Protein AF-A0A0B7HIM6-F1 (afdb_monomer_lite)

pLDDT: mean 74.62, std 13.66, range [46.09, 91.81]

Secondary structure (DSSP, 8-state):
-HHHHHHHHHHHGGG------GGG-B-SSEETTEETT-BGGGHHHH-TTSEEEEE----S-TTT---EEEEE-TTS-EEEEEEEEE-TTS-EEEEEEEE-

Sequence (100 aa):
MNKILFGLLTGLCLTACKKTDTKFEITNDKVGLLHKNTKIEQLDSIFV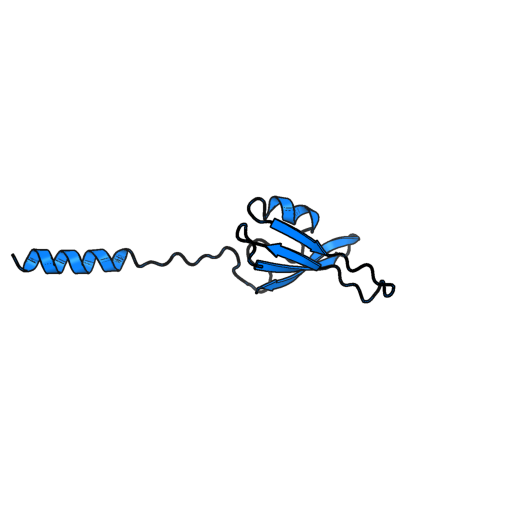KDSIASSAFEGELRYASNERIILFEKGGKQLLEITPGINSENTKVVESVFST

Organism: NCBI:txid28188

Foldseek 3Di:
DVVVVVVVVVVVVVVPPPDDPCCQPDDPADGRPAGQAAAPVCCCVSPVQWDKDKDQPPDPPPPPRQTWIWIGHPVRHTAKIFGWDADPVRTTGTHDIDGD

Radius of gyration: 21.19 Å; chains: 1; bounding box: 36×22×78 Å

Structure (mmCIF, N/CA/C/O backbone):
data_AF-A0A0B7HIM6-F1
#
_entry.id   AF-A0A0B7HIM6-F1
#
loop_
_atom_site.group_PDB
_atom_site.id
_atom_site.type_symbol
_atom_site.label_atom_id
_atom_site.label_alt_id
_atom_site.label_comp_id
_atom_site.label_asym_id
_atom_site.label_entity_id
_atom_site.label_seq_id
_atom_site.pdbx_PDB_ins_code
_atom_site.Cartn_x
_atom_site.Cartn_y
_atom_site.Cartn_z
_atom_site.occupancy
_atom_site.B_iso_or_equiv
_atom_site.auth_seq_id
_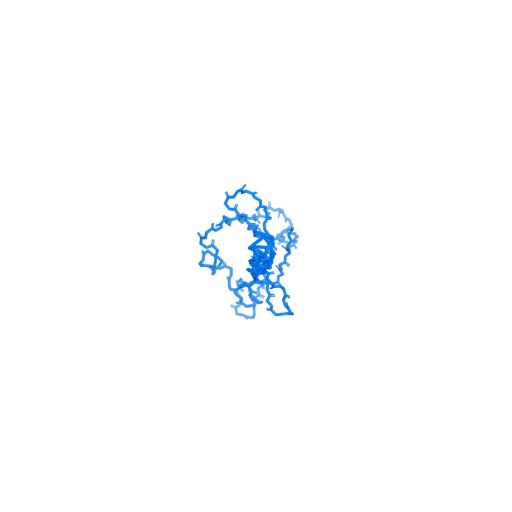atom_site.auth_comp_id
_atom_site.auth_asym_id
_atom_site.auth_atom_id
_atom_site.pdbx_PDB_model_num
ATOM 1 N N . MET A 1 1 ? -18.617 2.625 54.273 1.00 53.47 1 MET A N 1
ATOM 2 C CA . MET A 1 1 ? -18.917 2.332 52.853 1.00 53.47 1 MET A CA 1
ATOM 3 C C . MET A 1 1 ? -18.177 3.230 51.851 1.00 53.47 1 MET A C 1
ATOM 5 O O . MET A 1 1 ? -17.948 2.781 50.741 1.00 53.47 1 MET A O 1
ATOM 9 N N . ASN A 1 2 ? -17.708 4.431 52.221 1.00 51.94 2 ASN A N 1
ATOM 10 C CA . ASN A 1 2 ? -17.127 5.407 51.271 1.00 51.94 2 ASN A CA 1
ATOM 11 C C . ASN A 1 2 ? -15.714 5.081 50.743 1.00 51.94 2 ASN A C 1
ATOM 13 O O . ASN A 1 2 ? -15.290 5.627 49.734 1.00 51.94 2 ASN A O 1
ATOM 17 N N . LYS A 1 3 ? -14.985 4.175 51.403 1.00 55.91 3 LYS A N 1
ATOM 18 C CA . LYS A 1 3 ? -13.617 3.768 51.026 1.00 55.91 3 LYS A CA 1
ATOM 19 C C . LYS A 1 3 ? -13.560 2.747 49.883 1.00 55.91 3 LYS A C 1
ATOM 21 O O . LYS A 1 3 ? -12.546 2.653 49.205 1.00 55.91 3 LYS A O 1
ATOM 26 N N . ILE A 1 4 ? -14.667 2.046 49.625 1.00 61.34 4 ILE A N 1
ATOM 27 C CA . ILE A 1 4 ? -14.799 1.122 48.485 1.00 61.34 4 ILE A CA 1
ATOM 28 C C . ILE A 1 4 ? -15.035 1.917 47.191 1.00 61.34 4 ILE A C 1
ATOM 30 O O . ILE A 1 4 ? -14.500 1.570 46.143 1.00 61.34 4 ILE A O 1
ATOM 34 N N . LEU A 1 5 ? -15.756 3.041 47.282 1.00 57.75 5 LEU A N 1
ATOM 35 C CA . LEU A 1 5 ? -16.041 3.911 46.139 1.00 57.75 5 LEU A CA 1
ATOM 36 C C . LEU A 1 5 ? -14.770 4.580 45.583 1.00 57.75 5 LEU A C 1
ATOM 38 O O . LEU A 1 5 ? -14.638 4.740 44.375 1.00 57.75 5 LEU A O 1
ATOM 42 N N . PHE A 1 6 ? -13.809 4.913 46.452 1.00 58.59 6 PHE A N 1
ATOM 43 C CA . PHE A 1 6 ? -12.548 5.540 46.041 1.00 58.59 6 PHE A CA 1
ATOM 44 C C . PHE A 1 6 ? -11.592 4.558 45.341 1.00 58.59 6 PHE A C 1
ATOM 46 O O . PHE A 1 6 ? -10.883 4.944 44.418 1.00 58.59 6 PHE A O 1
ATOM 53 N N . GLY A 1 7 ? -11.610 3.277 45.732 1.00 60.22 7 GLY A N 1
ATOM 54 C CA . GLY A 1 7 ? -10.803 2.230 45.091 1.00 60.22 7 GLY A CA 1
ATOM 55 C C . GLY A 1 7 ? -11.311 1.817 43.705 1.00 60.22 7 GLY A C 1
ATOM 56 O O . GLY A 1 7 ? -10.523 1.414 42.855 1.00 60.22 7 GLY A O 1
ATOM 57 N N . LEU A 1 8 ? -12.616 1.953 43.445 1.00 59.94 8 LEU A N 1
ATOM 58 C CA . LEU A 1 8 ? -13.199 1.635 42.138 1.00 59.94 8 LEU A CA 1
ATOM 59 C C . LEU A 1 8 ? -12.840 2.688 41.073 1.00 59.94 8 LEU A C 1
ATOM 61 O O . LEU A 1 8 ? -12.639 2.349 39.909 1.00 59.94 8 LEU A O 1
ATOM 65 N N . LEU A 1 9 ? -12.709 3.958 41.475 1.00 60.62 9 LEU A N 1
ATOM 66 C CA . LEU A 1 9 ? -12.406 5.067 40.566 1.00 60.62 9 LEU A CA 1
ATOM 67 C C . LEU A 1 9 ? -10.945 5.055 40.079 1.00 60.62 9 LEU A C 1
ATOM 69 O O . LEU A 1 9 ? -10.670 5.443 38.946 1.00 60.62 9 LEU A O 1
ATOM 73 N N . THR A 1 10 ? -10.007 4.566 40.897 1.00 60.56 10 THR A N 1
ATOM 74 C CA . THR A 1 10 ? -8.585 4.465 40.526 1.00 60.56 10 THR A CA 1
ATOM 75 C C . THR A 1 10 ? -8.278 3.268 39.622 1.00 60.56 10 THR A C 1
ATOM 77 O O . THR A 1 10 ? -7.359 3.349 38.809 1.00 60.56 10 THR A O 1
ATOM 80 N N . GLY A 1 11 ? -9.069 2.188 39.688 1.00 61.69 11 GLY A N 1
ATOM 81 C CA . GLY A 1 11 ? -8.921 1.021 38.807 1.00 61.69 11 GLY A CA 1
ATOM 82 C C . GLY A 1 11 ? -9.291 1.291 37.341 1.00 61.69 11 GLY A C 1
ATOM 83 O O . GLY A 1 11 ? -8.681 0.720 36.439 1.00 61.69 11 GLY A O 1
ATOM 84 N N . LEU A 1 12 ? -10.237 2.202 37.088 1.00 60.06 12 LEU A N 1
ATOM 85 C CA . LEU A 1 12 ? -10.729 2.500 35.736 1.00 60.06 12 LEU A CA 1
ATOM 86 C C . LEU A 1 12 ? -9.755 3.365 34.908 1.00 60.06 12 LEU A C 1
ATOM 88 O O . LEU A 1 12 ? -9.766 3.311 33.681 1.00 60.06 12 LEU A O 1
ATOM 92 N N . CYS A 1 13 ? -8.864 4.123 35.558 1.00 61.09 13 CYS A N 1
ATOM 93 C CA . CYS A 1 13 ? -7.846 4.921 34.861 1.00 61.09 13 CYS A CA 1
ATOM 94 C C . CYS A 1 13 ? -6.752 4.068 34.196 1.00 61.09 13 CYS A C 1
ATOM 96 O O . CYS A 1 13 ? -6.131 4.519 33.236 1.00 61.09 13 CYS A O 1
ATOM 98 N N . LEU A 1 14 ? -6.519 2.835 34.661 1.00 60.28 14 LEU A N 1
ATOM 99 C CA . LEU A 1 14 ? -5.448 1.979 34.132 1.00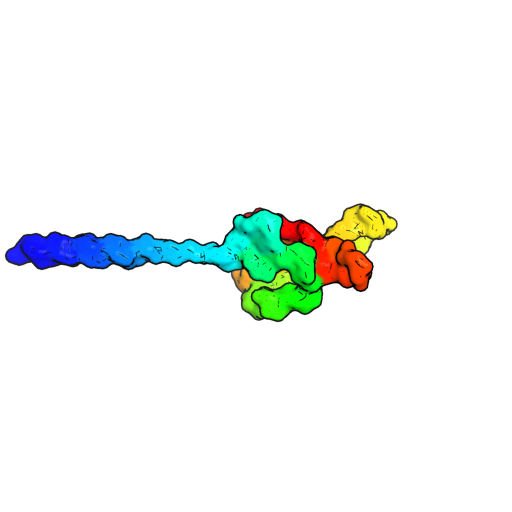 60.28 14 LEU A CA 1
ATOM 100 C C . LEU A 1 14 ? -5.809 1.317 32.791 1.00 60.28 14 LEU A C 1
ATOM 102 O O . LEU A 1 14 ? -4.917 0.889 32.061 1.00 60.28 14 LEU A O 1
ATOM 106 N N . THR A 1 15 ? -7.094 1.266 32.421 1.00 61.94 15 THR A N 1
ATOM 107 C CA . THR A 1 15 ? -7.541 0.692 31.138 1.00 61.94 15 THR A CA 1
ATOM 108 C C . THR A 1 15 ? -7.572 1.705 29.993 1.00 61.94 15 THR A C 1
ATOM 110 O O . THR A 1 15 ? -7.809 1.322 28.852 1.00 61.94 15 THR A O 1
ATOM 113 N N . ALA A 1 16 ? -7.306 2.991 30.254 1.00 60.38 16 ALA A N 1
ATOM 114 C CA . ALA A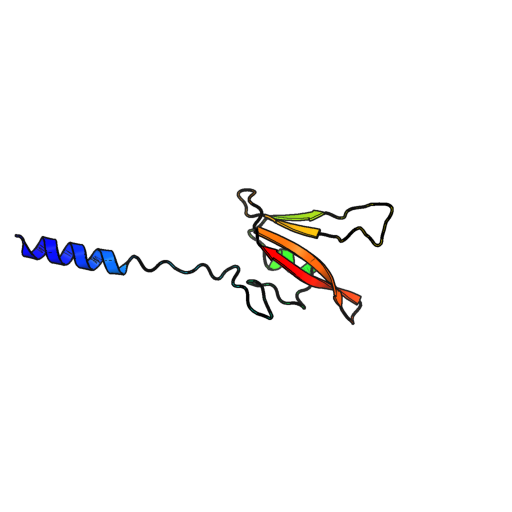 1 16 ? -7.294 4.047 29.235 1.00 60.38 16 ALA A CA 1
ATOM 115 C C . ALA A 1 16 ? -5.998 4.089 28.397 1.00 60.38 16 ALA A C 1
ATOM 117 O O . ALA A 1 16 ? -5.725 5.072 27.707 1.00 60.38 16 ALA A O 1
ATOM 118 N N . CYS A 1 17 ? -5.192 3.025 28.435 1.00 62.22 17 CYS A N 1
ATOM 119 C CA . CYS A 1 17 ? -4.038 2.875 27.563 1.00 62.22 17 CYS A CA 1
ATOM 120 C C . CYS A 1 17 ? -4.538 2.615 26.131 1.00 62.22 17 CYS A C 1
ATOM 122 O O . CYS A 1 17 ? -4.824 1.480 25.745 1.00 62.22 17 CYS A O 1
ATOM 124 N N . LYS A 1 18 ? -4.708 3.686 25.346 1.00 63.31 18 LYS A N 1
ATOM 125 C CA . LYS A 1 18 ? -4.966 3.571 23.909 1.00 63.31 18 LYS A CA 1
ATOM 126 C C . LYS A 1 18 ? -3.763 2.874 23.281 1.00 63.31 18 LYS A C 1
ATOM 128 O O . LYS A 1 18 ? -2.665 3.422 23.291 1.00 63.31 18 LYS A O 1
ATOM 133 N N . LYS A 1 19 ? -3.970 1.677 22.729 1.00 62.06 19 LYS A N 1
ATOM 134 C CA . LYS A 1 19 ? -2.985 1.071 21.832 1.00 62.06 19 LYS A CA 1
ATOM 135 C C . LYS A 1 19 ? -2.860 1.995 20.626 1.00 62.06 19 LYS A C 1
ATOM 137 O O . LYS A 1 19 ? -3.834 2.196 19.907 1.00 62.06 19 LYS A O 1
ATOM 142 N N . THR A 1 20 ? -1.700 2.613 20.457 1.00 63.50 20 THR A N 1
ATOM 143 C CA . THR A 1 20 ? -1.363 3.332 19.234 1.00 63.50 20 THR A CA 1
ATOM 144 C C . THR A 1 20 ? -1.312 2.313 18.104 1.00 63.50 20 THR A C 1
ATOM 146 O O . THR A 1 20 ? -0.498 1.393 18.126 1.00 63.50 20 THR A O 1
ATOM 149 N N . ASP A 1 21 ? -2.233 2.436 17.151 1.00 63.38 21 ASP A N 1
ATOM 150 C CA . ASP A 1 21 ? -2.255 1.605 15.953 1.00 63.38 21 ASP A CA 1
ATOM 151 C C . ASP A 1 21 ? -1.076 2.020 15.062 1.00 63.38 21 ASP A C 1
ATOM 153 O O . ASP A 1 21 ? -1.132 3.008 14.335 1.00 63.38 21 ASP A O 1
ATOM 157 N N . THR A 1 22 ? 0.036 1.291 15.154 1.00 66.81 22 THR A N 1
ATOM 158 C CA . THR A 1 22 ? 1.261 1.554 14.375 1.00 66.81 22 THR A CA 1
ATOM 159 C C . THR A 1 22 ? 1.203 0.968 12.962 1.00 66.81 22 THR A C 1
ATOM 161 O O . THR A 1 22 ? 2.196 1.002 12.236 1.00 66.81 22 THR A O 1
ATOM 164 N N . LYS A 1 23 ? 0.036 0.452 12.534 1.00 68.81 23 LYS A N 1
ATOM 165 C CA . LYS A 1 23 ? -0.170 -0.213 11.232 1.00 68.81 23 LYS A CA 1
ATOM 166 C C . LYS A 1 23 ? 0.291 0.644 10.042 1.00 68.81 23 LYS A C 1
ATOM 168 O O . LYS A 1 23 ? 0.733 0.088 9.041 1.00 68.81 23 LYS A O 1
ATOM 173 N N . PHE A 1 24 ? 0.242 1.971 10.173 1.00 71.69 24 PHE A N 1
ATOM 174 C CA . PHE A 1 24 ? 0.658 2.939 9.150 1.00 71.69 24 PHE A CA 1
ATOM 175 C C . PHE A 1 24 ? 1.668 3.967 9.674 1.00 71.69 24 PHE A C 1
ATOM 177 O O . PHE A 1 24 ? 1.692 5.107 9.221 1.00 71.69 24 PHE A O 1
ATOM 184 N N . GLU A 1 25 ? 2.496 3.587 10.648 1.00 79.50 25 GLU A N 1
ATOM 185 C CA . GLU A 1 25 ? 3.545 4.469 11.165 1.00 79.50 25 GLU A CA 1
ATOM 186 C C . GLU A 1 25 ? 4.500 4.914 10.041 1.00 79.50 25 GLU A C 1
ATOM 188 O O . GLU A 1 25 ? 5.070 4.079 9.334 1.00 79.50 25 GLU A O 1
ATOM 193 N N . ILE A 1 26 ? 4.669 6.229 9.879 1.00 77.44 26 ILE A N 1
ATOM 194 C CA . ILE A 1 26 ? 5.535 6.833 8.861 1.00 77.44 26 ILE A CA 1
ATOM 195 C C . ILE A 1 26 ? 6.909 7.099 9.478 1.00 77.44 26 ILE A C 1
ATOM 197 O O . ILE A 1 26 ? 7.032 7.847 10.449 1.00 77.44 26 ILE A O 1
ATOM 201 N N . TH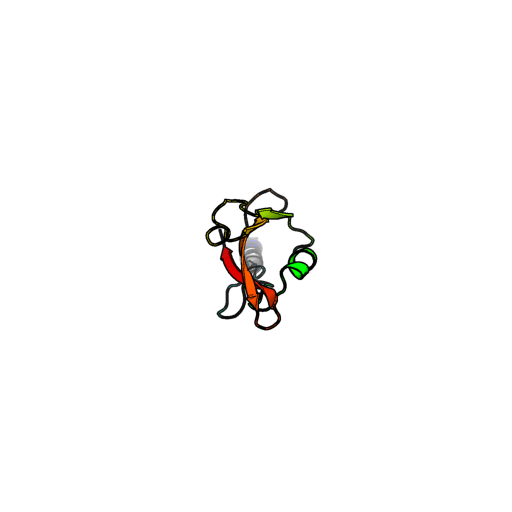R A 1 27 ? 7.950 6.524 8.887 1.00 80.25 27 THR A N 1
ATOM 202 C CA . THR A 1 27 ? 9.351 6.864 9.158 1.00 80.25 27 THR A CA 1
ATOM 203 C C . THR A 1 27 ? 10.029 7.298 7.855 1.00 80.25 27 THR A C 1
ATOM 205 O O . THR A 1 27 ? 9.433 7.223 6.784 1.00 80.25 27 THR A O 1
ATOM 208 N N . ASN A 1 28 ? 11.289 7.744 7.914 1.00 75.50 28 ASN A N 1
ATOM 209 C CA . ASN A 1 28 ? 12.028 8.176 6.716 1.00 75.50 28 ASN A CA 1
ATOM 210 C C . ASN A 1 28 ? 12.133 7.093 5.620 1.00 75.50 28 ASN A C 1
ATOM 212 O O . ASN A 1 28 ? 12.281 7.420 4.440 1.00 75.50 28 ASN A O 1
ATOM 216 N N . ASP A 1 29 ? 12.030 5.817 6.005 1.00 77.69 29 ASP A N 1
ATOM 217 C CA . ASP A 1 29 ? 12.307 4.677 5.126 1.00 77.69 29 ASP A CA 1
ATOM 218 C C . ASP A 1 29 ? 11.118 3.722 4.948 1.00 77.69 29 ASP A C 1
ATOM 220 O O . ASP A 1 29 ? 11.205 2.781 4.151 1.00 77.69 29 ASP A O 1
ATOM 224 N N . LYS A 1 30 ? 10.016 3.932 5.683 1.00 83.81 30 LYS A N 1
ATOM 225 C CA . LYS A 1 30 ? 8.822 3.084 5.594 1.00 83.81 30 LYS A CA 1
ATOM 226 C C . LYS A 1 30 ? 7.523 3.813 5.926 1.00 83.81 30 LYS A C 1
ATOM 228 O O . LYS A 1 30 ? 7.498 4.738 6.732 1.00 83.81 30 LYS A O 1
ATOM 233 N N . VAL A 1 31 ? 6.431 3.310 5.362 1.00 84.00 31 VAL A N 1
ATOM 234 C CA . VAL A 1 31 ? 5.056 3.652 5.742 1.00 84.00 31 VAL A CA 1
ATOM 235 C C . VAL A 1 31 ? 4.357 2.361 6.156 1.00 84.00 31 VAL A C 1
ATOM 237 O O . VAL A 1 31 ? 4.017 1.526 5.317 1.00 84.00 31 VAL A O 1
ATOM 240 N N . GLY A 1 32 ? 4.188 2.155 7.462 1.00 83.44 32 GLY A N 1
ATOM 241 C CA . GLY A 1 32 ? 3.654 0.910 8.009 1.00 83.44 32 GLY A CA 1
ATOM 242 C C . GLY A 1 32 ? 4.523 -0.298 7.650 1.00 83.44 32 GLY A C 1
ATOM 243 O O . GLY A 1 32 ? 5.647 -0.432 8.136 1.00 83.44 32 GLY A O 1
ATOM 244 N N . LEU A 1 33 ? 3.986 -1.178 6.799 1.00 83.88 33 LEU A N 1
ATOM 245 C CA . LEU A 1 33 ? 4.656 -2.379 6.278 1.00 83.88 33 LEU A CA 1
ATOM 246 C C . LEU A 1 33 ? 5.345 -2.161 4.917 1.00 83.88 33 LEU A C 1
ATOM 248 O O . LEU A 1 33 ? 5.962 -3.085 4.387 1.00 83.88 33 LEU A O 1
ATOM 252 N N . LEU A 1 34 ? 5.222 -0.967 4.333 1.00 87.69 34 LEU A N 1
ATOM 253 C CA . LEU A 1 34 ? 5.778 -0.635 3.022 1.00 87.69 34 LEU A CA 1
ATOM 254 C C . LEU A 1 34 ? 7.153 0.003 3.159 1.00 87.69 34 LEU A C 1
ATOM 256 O O . LEU A 1 34 ? 7.316 0.983 3.881 1.00 87.69 34 LEU A O 1
ATOM 260 N N . HIS A 1 35 ? 8.116 -0.519 2.409 1.00 87.19 35 HIS A N 1
ATOM 261 C CA . HIS A 1 35 ? 9.460 0.026 2.250 1.00 87.19 35 HIS A CA 1
ATOM 262 C C . HIS A 1 35 ? 9.655 0.505 0.805 1.00 87.19 35 HIS A C 1
ATOM 264 O O . HIS A 1 35 ? 8.973 0.031 -0.101 1.00 87.19 35 HIS A O 1
ATOM 270 N N . LYS A 1 36 ? 10.647 1.371 0.559 1.00 80.25 36 LYS A N 1
ATOM 271 C CA . LYS A 1 36 ? 10.982 1.866 -0.798 1.00 80.25 36 LYS A CA 1
ATOM 272 C C . LYS A 1 36 ? 11.312 0.764 -1.820 1.00 80.25 36 LYS A C 1
ATOM 274 O O . LYS A 1 36 ? 11.215 0.967 -3.021 1.00 80.25 36 LYS A O 1
ATOM 279 N N . ASN A 1 37 ? 11.701 -0.419 -1.347 1.00 84.62 37 ASN A N 1
ATOM 280 C CA . ASN A 1 37 ? 12.035 -1.563 -2.199 1.00 84.62 37 ASN A CA 1
ATOM 281 C C . ASN A 1 37 ? 10.956 -2.654 -2.166 1.00 84.62 37 ASN A C 1
ATOM 283 O O . ASN A 1 37 ? 11.159 -3.728 -2.732 1.00 84.62 37 ASN A O 1
ATOM 287 N N . THR A 1 38 ? 9.825 -2.413 -1.495 1.00 90.19 38 THR A N 1
ATOM 288 C CA . THR A 1 38 ? 8.691 -3.337 -1.525 1.00 90.19 38 THR A CA 1
ATOM 289 C C . THR A 1 38 ? 8.201 -3.444 -2.957 1.00 90.19 38 THR A C 1
ATOM 291 O O . THR A 1 38 ? 7.876 -2.435 -3.586 1.00 90.19 38 THR A O 1
ATOM 294 N N . LYS A 1 39 ? 8.152 -4.665 -3.483 1.00 90.56 39 LYS A N 1
ATOM 295 C CA . LYS A 1 39 ? 7.656 -4.895 -4.834 1.00 90.56 39 LYS A CA 1
ATOM 296 C C . LYS A 1 39 ? 6.144 -4.748 -4.859 1.00 90.56 39 LYS A C 1
ATOM 298 O O . LYS A 1 39 ? 5.459 -5.158 -3.922 1.00 90.56 39 LYS A O 1
ATOM 303 N N . ILE A 1 40 ? 5.620 -4.234 -5.963 1.00 88.81 40 ILE A N 1
ATOM 304 C CA . ILE A 1 40 ? 4.173 -4.059 -6.129 1.00 88.81 40 ILE A CA 1
ATOM 305 C C . ILE A 1 40 ? 3.418 -5.397 -6.031 1.00 88.81 40 ILE A C 1
ATOM 307 O O . ILE A 1 40 ? 2.363 -5.458 -5.413 1.00 88.81 40 ILE A O 1
ATOM 311 N N . GLU A 1 41 ? 4.006 -6.491 -6.522 1.00 87.75 41 GLU A N 1
ATOM 312 C CA . GLU A 1 41 ? 3.454 -7.854 -6.406 1.00 87.75 41 GLU A CA 1
ATOM 313 C C . GLU A 1 41 ? 3.308 -8.354 -4.955 1.00 87.75 41 GLU A C 1
ATOM 315 O O . GLU A 1 41 ? 2.544 -9.274 -4.684 1.00 87.75 41 GLU A O 1
ATOM 320 N N . GLN A 1 42 ? 4.031 -7.760 -3.998 1.00 88.75 42 GLN A N 1
ATOM 321 C CA . GLN A 1 42 ? 3.954 -8.152 -2.588 1.00 88.75 42 GLN A CA 1
ATOM 322 C C . GLN A 1 42 ? 2.786 -7.484 -1.857 1.00 88.75 42 GLN A C 1
ATOM 324 O O . GLN A 1 42 ? 2.455 -7.910 -0.748 1.00 88.75 42 GLN A O 1
ATOM 329 N N . LEU A 1 43 ? 2.157 -6.460 -2.446 1.00 87.56 43 LEU A N 1
ATOM 330 C CA . LEU A 1 43 ? 1.071 -5.719 -1.803 1.00 87.56 43 LEU A CA 1
ATOM 331 C C . LEU A 1 43 ? -0.104 -6.632 -1.440 1.00 87.56 43 LEU A C 1
ATOM 333 O O . LEU A 1 43 ? -0.615 -6.524 -0.327 1.00 87.56 43 LEU A O 1
ATOM 337 N N . ASP A 1 44 ? -0.446 -7.595 -2.298 1.00 84.38 44 ASP A N 1
ATOM 338 C CA . ASP A 1 44 ? -1.513 -8.573 -2.044 1.00 84.38 44 ASP A CA 1
ATOM 339 C C . ASP A 1 44 ? -1.242 -9.418 -0.789 1.00 84.38 44 ASP A C 1
ATOM 341 O O . ASP A 1 44 ? -2.148 -9.713 -0.008 1.00 84.38 44 ASP A O 1
ATOM 345 N N . SER A 1 45 ? 0.026 -9.767 -0.548 1.00 86.62 45 SER A N 1
ATOM 346 C CA . SER A 1 45 ? 0.433 -10.522 0.642 1.00 86.62 45 SER A CA 1
ATOM 347 C C . SER A 1 45 ? 0.557 -9.651 1.892 1.00 86.62 45 SER A C 1
ATOM 349 O O . SER A 1 45 ? 0.446 -10.171 3.003 1.00 86.62 45 SER A O 1
ATOM 351 N N . ILE A 1 46 ? 0.832 -8.355 1.749 1.00 85.88 46 ILE A N 1
ATOM 352 C CA . ILE A 1 46 ? 0.949 -7.421 2.879 1.00 85.88 46 ILE A CA 1
ATOM 353 C C . ILE A 1 46 ? -0.445 -7.003 3.360 1.00 85.88 46 ILE A C 1
ATOM 355 O O . ILE A 1 46 ? -0.700 -6.908 4.563 1.00 85.88 46 ILE A O 1
ATOM 359 N N . PHE A 1 47 ? -1.368 -6.811 2.420 1.00 84.81 47 PHE A N 1
ATOM 360 C CA . PHE A 1 47 ? -2.701 -6.269 2.648 1.00 84.81 47 PHE A CA 1
ATOM 361 C C . PHE A 1 47 ? -3.810 -7.297 2.402 1.00 84.81 47 PHE A C 1
ATOM 363 O O . PHE A 1 47 ? -4.889 -6.956 1.940 1.00 84.81 47 PHE A O 1
ATOM 370 N N . VAL A 1 48 ? -3.597 -8.553 2.812 1.00 82.38 48 VAL A N 1
ATOM 371 C CA . VAL A 1 48 ? -4.553 -9.679 2.657 1.00 82.38 48 VAL A CA 1
ATOM 372 C C . VAL A 1 48 ? -5.966 -9.367 3.175 1.00 82.38 48 VAL A C 1
ATOM 374 O O . VAL A 1 48 ? -6.956 -9.964 2.757 1.00 82.38 48 VAL A O 1
ATOM 377 N N . LYS A 1 49 ? -6.070 -8.470 4.160 1.00 80.50 49 LYS A N 1
ATOM 378 C CA . LYS A 1 49 ? -7.342 -8.094 4.788 1.00 80.50 49 LYS A CA 1
ATOM 379 C C . LYS A 1 49 ? -7.974 -6.848 4.177 1.00 80.50 49 LYS A C 1
ATOM 381 O O . LYS A 1 49 ? -9.109 -6.556 4.535 1.00 80.50 49 LYS A O 1
ATOM 386 N N . ASP A 1 50 ? -7.272 -6.136 3.317 1.00 79.50 50 ASP A N 1
ATOM 387 C CA . ASP A 1 50 ? -7.694 -4.859 2.759 1.00 79.50 50 ASP A CA 1
ATOM 388 C C . ASP A 1 50 ? -7.973 -5.044 1.253 1.00 79.50 50 ASP A C 1
ATOM 390 O O . ASP A 1 50 ? -7.601 -6.055 0.657 1.00 79.50 50 ASP A O 1
ATOM 394 N N . SER A 1 51 ? -8.725 -4.130 0.643 1.00 80.31 51 SER A N 1
ATOM 395 C CA . SER A 1 51 ? -9.061 -4.207 -0.784 1.00 80.31 51 SER A CA 1
ATOM 396 C C . SER A 1 51 ? -8.095 -3.343 -1.582 1.00 80.31 51 SER A C 1
ATOM 398 O O . SER A 1 51 ? -7.994 -2.142 -1.339 1.00 80.31 51 SER A O 1
ATOM 400 N N . ILE A 1 52 ? -7.392 -3.946 -2.537 1.00 78.25 52 ILE A N 1
ATOM 401 C CA . ILE A 1 52 ? -6.480 -3.237 -3.435 1.00 78.25 52 ILE A CA 1
ATOM 402 C C . ILE A 1 52 ? -7.215 -2.957 -4.744 1.00 78.25 52 ILE A C 1
ATOM 404 O O . ILE A 1 52 ? -7.683 -3.881 -5.408 1.00 78.25 52 ILE A O 1
ATOM 408 N N . ALA A 1 53 ? -7.301 -1.685 -5.124 1.00 75.94 53 ALA A N 1
ATOM 409 C CA . ALA A 1 53 ? -7.752 -1.273 -6.444 1.00 75.94 53 ALA A CA 1
ATOM 410 C C . ALA A 1 53 ? -6.583 -0.612 -7.177 1.00 75.94 53 ALA A C 1
ATOM 412 O O . ALA A 1 53 ? -6.066 0.417 -6.745 1.00 75.94 53 ALA A O 1
ATOM 413 N N . SER A 1 54 ? -6.160 -1.196 -8.295 1.00 67.94 54 SER A N 1
ATOM 414 C CA . SER A 1 54 ? -5.198 -0.543 -9.181 1.00 67.94 54 SER A CA 1
ATOM 415 C C . SER A 1 54 ? -5.945 0.259 -10.238 1.00 67.94 54 SER A C 1
ATOM 417 O O . SER A 1 54 ? -6.866 -0.253 -10.878 1.00 67.94 54 SER A O 1
ATOM 419 N N . SER A 1 55 ? -5.552 1.516 -10.420 1.00 62.12 55 SER A N 1
ATOM 420 C CA . SER A 1 55 ? -6.000 2.348 -11.530 1.00 62.12 55 SER A CA 1
ATOM 421 C C . SER A 1 55 ? -4.820 2.588 -12.469 1.00 62.12 55 SER A C 1
ATOM 423 O O . SER A 1 55 ? -3.871 3.311 -12.157 1.00 62.12 55 SER A O 1
ATOM 425 N N . ALA A 1 56 ? -4.869 1.951 -13.637 1.00 57.09 56 ALA A N 1
ATOM 426 C CA . ALA A 1 56 ? -4.023 2.313 -14.761 1.00 57.09 56 ALA A CA 1
ATOM 427 C C . ALA A 1 56 ? -4.772 3.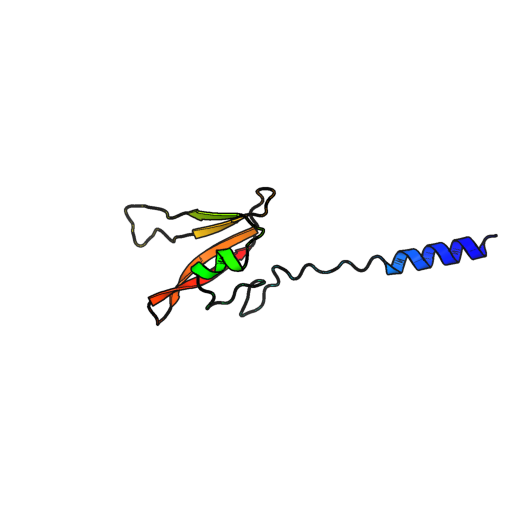384 -15.558 1.00 57.09 56 ALA A C 1
ATOM 429 O O . ALA A 1 56 ? -5.831 3.118 -16.124 1.00 57.09 56 ALA A O 1
ATOM 430 N N . PHE A 1 57 ? -4.264 4.615 -15.567 1.00 52.31 57 PHE A N 1
ATOM 431 C CA . PHE A 1 57 ? -4.820 5.646 -16.436 1.00 52.31 57 PHE A CA 1
ATOM 432 C C . PHE A 1 57 ? -4.318 5.384 -17.862 1.00 52.31 57 PHE A C 1
ATOM 434 O O . PHE A 1 57 ? -3.211 5.776 -18.207 1.00 52.31 57 PHE A O 1
ATOM 441 N N . GLU A 1 58 ? -5.089 4.692 -18.700 1.00 46.09 58 GLU A N 1
ATOM 442 C CA . GLU A 1 58 ? -4.769 4.566 -20.129 1.00 46.09 58 GLU A CA 1
ATOM 443 C C . GLU A 1 58 ? -5.134 5.870 -20.856 1.00 46.09 58 GLU A C 1
ATOM 445 O O . GLU A 1 58 ? -6.182 5.998 -21.480 1.00 46.09 58 GLU A O 1
ATOM 450 N N . GLY A 1 59 ? -4.283 6.887 -20.715 1.00 46.47 59 GLY A N 1
ATOM 451 C CA . GLY A 1 59 ? -4.337 8.108 -21.517 1.00 46.47 59 GLY A CA 1
ATOM 452 C C . GLY A 1 59 ? -3.241 8.099 -22.581 1.00 46.47 59 GLY A C 1
ATOM 453 O O . GLY A 1 59 ? -2.142 7.609 -22.331 1.00 46.47 59 GLY A O 1
ATOM 454 N N . GLU A 1 60 ? -3.504 8.693 -23.750 1.00 46.91 60 GLU A N 1
ATOM 455 C CA . GLU A 1 60 ? -2.564 8.793 -24.891 1.00 46.91 60 GLU A CA 1
ATOM 456 C C . GLU A 1 60 ? -1.197 9.409 -24.525 1.00 46.91 60 GLU A C 1
ATOM 458 O O . GLU A 1 60 ? -0.201 9.231 -25.227 1.00 46.91 60 GLU A O 1
ATOM 463 N N . LEU A 1 61 ? -1.113 10.077 -23.375 1.00 48.97 61 LEU A N 1
ATOM 464 C CA . LEU A 1 61 ? 0.124 10.530 -22.759 1.00 48.97 61 LEU A CA 1
ATOM 465 C C . LEU A 1 61 ? 0.697 9.423 -21.861 1.00 48.97 61 LEU A C 1
ATOM 467 O O . LEU A 1 61 ? 0.636 9.516 -20.636 1.00 48.97 61 LEU A O 1
ATOM 471 N N . ARG A 1 62 ? 1.323 8.408 -22.470 1.00 46.16 62 ARG A N 1
ATOM 472 C CA . ARG A 1 62 ? 2.007 7.284 -21.780 1.00 46.16 62 ARG A CA 1
ATOM 473 C C . ARG A 1 62 ? 3.060 7.724 -20.741 1.00 46.16 62 ARG A C 1
ATOM 475 O O . ARG A 1 62 ? 3.517 6.909 -19.952 1.00 46.16 62 ARG A O 1
ATOM 482 N N . TYR A 1 63 ? 3.441 9.005 -20.752 1.00 46.31 63 TYR A N 1
ATOM 483 C CA . TYR A 1 63 ? 4.384 9.647 -19.829 1.00 46.31 63 TYR A CA 1
ATOM 484 C C . TYR A 1 63 ? 3.719 10.491 -18.724 1.00 46.31 63 TYR A C 1
ATOM 486 O O . TYR A 1 63 ? 4.401 10.915 -17.798 1.00 46.31 63 TYR A O 1
ATOM 494 N N . ALA A 1 64 ? 2.411 10.760 -18.814 1.00 49.81 64 ALA A N 1
ATOM 495 C CA . ALA A 1 64 ? 1.644 11.514 -17.813 1.00 49.81 64 ALA A CA 1
ATOM 496 C C . ALA A 1 64 ? 0.686 10.622 -17.001 1.00 49.81 64 ALA A C 1
ATOM 498 O O . ALA A 1 64 ? 0.203 11.028 -15.941 1.00 49.81 64 ALA A O 1
ATOM 499 N N . SER A 1 65 ? 0.428 9.399 -17.471 1.00 53.69 65 SER A N 1
ATOM 500 C CA . SER A 1 65 ? -0.295 8.372 -16.729 1.00 53.69 65 SER A CA 1
ATOM 501 C C . SER A 1 65 ? 0.599 7.756 -15.652 1.00 53.69 65 SER A C 1
ATOM 503 O O . SER A 1 65 ? 1.212 6.708 -15.852 1.00 53.69 65 SER A O 1
ATOM 505 N N . ASN A 1 66 ? 0.691 8.411 -14.500 1.00 66.88 66 ASN A N 1
ATOM 506 C CA . ASN A 1 66 ? 1.241 7.757 -13.319 1.00 66.88 66 ASN A CA 1
ATOM 507 C C . ASN A 1 66 ? 0.204 6.729 -12.856 1.00 66.88 66 ASN A C 1
ATOM 509 O O . ASN A 1 66 ? -0.862 7.113 -12.375 1.00 66.88 66 ASN A O 1
ATOM 513 N N . GLU A 1 67 ? 0.483 5.444 -13.082 1.00 77.12 67 GLU A N 1
ATOM 514 C CA . GLU A 1 67 ? -0.258 4.334 -12.477 1.00 77.12 67 GLU A CA 1
ATOM 515 C C . GLU A 1 67 ? -0.394 4.595 -10.976 1.00 77.12 67 GLU A C 1
ATOM 517 O O . GLU A 1 67 ? 0.575 4.996 -10.329 1.00 77.12 67 GLU A O 1
ATOM 522 N N . ARG A 1 68 ? -1.593 4.413 -10.421 1.00 82.44 68 ARG A N 1
ATOM 523 C CA . ARG A 1 68 ? -1.820 4.594 -8.983 1.00 82.44 68 ARG A CA 1
ATOM 524 C C . ARG A 1 68 ? -2.535 3.393 -8.418 1.00 82.44 68 ARG A C 1
ATOM 526 O O . ARG A 1 68 ? -3.536 2.935 -8.974 1.00 82.44 68 ARG A O 1
ATOM 533 N N . ILE A 1 69 ? -2.033 2.917 -7.290 1.00 85.81 69 ILE A N 1
ATOM 534 C CA . ILE A 1 69 ? -2.614 1.804 -6.553 1.00 85.81 69 ILE A CA 1
ATOM 535 C C . ILE A 1 69 ? -3.258 2.380 -5.305 1.00 85.81 69 ILE A C 1
ATOM 537 O O . ILE A 1 69 ? -2.581 2.954 -4.455 1.00 85.81 69 ILE A O 1
ATOM 541 N N . ILE A 1 70 ? -4.570 2.237 -5.204 1.00 86.50 70 ILE A N 1
ATOM 542 C CA . ILE A 1 70 ? -5.352 2.758 -4.092 1.00 86.50 70 ILE A CA 1
ATOM 543 C C . ILE A 1 70 ? -5.727 1.584 -3.192 1.00 86.50 70 ILE A C 1
ATOM 545 O O . ILE A 1 70 ? -6.302 0.586 -3.632 1.00 86.50 70 ILE A O 1
ATOM 549 N N . LEU A 1 71 ? -5.383 1.705 -1.916 1.00 85.50 71 LEU A N 1
ATOM 550 C CA . LEU A 1 71 ? -5.716 0.735 -0.888 1.00 85.50 71 LEU A CA 1
ATOM 551 C C . LEU A 1 71 ? -6.934 1.217 -0.105 1.00 85.50 71 LEU A C 1
ATOM 553 O O . LEU A 1 71 ? -6.935 2.322 0.441 1.00 85.50 71 LEU A O 1
ATOM 557 N N . PHE A 1 72 ? -7.931 0.352 0.013 1.00 85.56 72 PHE A N 1
ATOM 558 C CA . PHE A 1 72 ? -9.147 0.589 0.777 1.00 85.56 72 PHE A CA 1
ATOM 559 C C . PHE A 1 72 ? -9.243 -0.380 1.953 1.00 85.56 72 PHE A C 1
ATOM 561 O O . PHE A 1 72 ? -8.913 -1.561 1.836 1.00 85.56 72 PHE A O 1
ATOM 568 N N . GLU A 1 73 ? -9.760 0.086 3.086 1.00 84.19 73 GLU A N 1
ATOM 569 C CA . GLU A 1 73 ? -10.207 -0.824 4.140 1.00 84.19 73 GLU A CA 1
ATOM 570 C C . GLU A 1 73 ? -11.471 -1.574 3.688 1.00 84.19 73 GLU A C 1
ATOM 572 O O . GLU A 1 73 ? -12.191 -1.125 2.795 1.00 84.19 73 GLU A O 1
ATOM 577 N N . LYS A 1 74 ? -11.812 -2.692 4.343 1.00 77.94 74 LYS A N 1
ATOM 578 C CA . LYS A 1 74 ? -13.026 -3.470 4.005 1.00 77.94 74 LYS A CA 1
ATOM 579 C C . LYS A 1 74 ? -14.334 -2.665 4.034 1.00 77.94 74 LYS A C 1
ATOM 581 O O . LYS A 1 74 ? -15.300 -3.065 3.396 1.00 77.94 74 LYS A O 1
ATOM 586 N N . GLY A 1 75 ? -14.377 -1.568 4.787 1.00 80.19 75 GLY A N 1
ATOM 587 C CA . GLY A 1 75 ? -15.503 -0.632 4.851 1.00 80.19 75 GLY A CA 1
ATOM 588 C C . GLY A 1 75 ? -15.588 0.353 3.678 1.00 80.19 75 GLY A C 1
ATOM 589 O O . GLY A 1 75 ? -16.500 1.172 3.659 1.00 80.19 75 GLY A O 1
ATOM 590 N N . GLY A 1 76 ? -14.659 0.299 2.716 1.00 80.56 76 GLY A N 1
ATOM 591 C CA . GLY A 1 76 ? -14.638 1.164 1.532 1.00 80.56 76 GLY A CA 1
ATOM 592 C C . GLY A 1 76 ? -13.962 2.522 1.741 1.00 80.56 76 GLY A C 1
ATOM 593 O O . GLY A 1 76 ? -13.918 3.329 0.817 1.00 80.56 76 GLY A O 1
ATOM 594 N N . LYS A 1 77 ? -13.410 2.793 2.928 1.00 85.44 77 LYS A N 1
ATOM 595 C CA . LYS A 1 77 ? -12.608 3.995 3.174 1.00 85.44 77 LYS A CA 1
ATOM 596 C C . LYS A 1 77 ? -11.223 3.838 2.549 1.00 85.44 77 LYS A C 1
ATOM 598 O O . LYS A 1 77 ? -10.555 2.826 2.758 1.00 85.44 77 LYS A O 1
ATOM 603 N N . GLN A 1 78 ? -10.779 4.858 1.823 1.00 85.19 78 GLN A N 1
ATOM 604 C CA . GLN A 1 78 ? -9.412 4.936 1.316 1.00 85.19 78 GLN A CA 1
ATOM 605 C C . GLN A 1 78 ? -8.419 5.045 2.483 1.00 85.19 78 GLN A C 1
ATOM 607 O O . GLN A 1 78 ? -8.617 5.846 3.397 1.00 85.19 78 GLN A O 1
ATOM 612 N N . LEU A 1 79 ? -7.370 4.225 2.450 1.00 84.38 79 LEU A N 1
ATOM 613 C CA . LEU A 1 79 ? -6.286 4.216 3.432 1.00 84.38 79 LEU A CA 1
ATOM 614 C C . LEU A 1 79 ? -5.025 4.851 2.851 1.00 84.38 79 LEU A C 1
ATOM 616 O O . LEU A 1 79 ? -4.486 5.798 3.420 1.00 84.38 79 LEU A O 1
ATOM 620 N N . LEU A 1 80 ? -4.562 4.317 1.720 1.00 85.94 80 LEU A N 1
ATOM 621 C CA . LEU A 1 80 ? -3.299 4.697 1.100 1.00 85.94 80 LEU A CA 1
ATOM 622 C C . LEU A 1 80 ? -3.462 4.841 -0.408 1.00 85.94 80 LEU A C 1
ATOM 624 O O . LEU A 1 80 ? -4.243 4.128 -1.036 1.00 85.94 80 LEU A O 1
ATOM 628 N N . GLU A 1 81 ? -2.640 5.700 -0.982 1.00 87.25 81 GLU A N 1
ATOM 629 C CA . GLU A 1 81 ? -2.421 5.821 -2.413 1.00 87.25 81 GLU A CA 1
ATOM 630 C C . GLU A 1 81 ? -0.928 5.631 -2.686 1.00 87.25 81 GLU A C 1
ATOM 632 O O . GLU A 1 81 ? -0.080 6.291 -2.085 1.00 87.25 81 GLU A O 1
ATOM 637 N N . ILE A 1 82 ? -0.601 4.672 -3.545 1.00 87.25 82 ILE A N 1
ATOM 638 C CA . ILE A 1 82 ? 0.760 4.226 -3.822 1.00 87.25 82 ILE A CA 1
ATOM 639 C C . ILE A 1 82 ? 1.085 4.537 -5.278 1.00 87.25 82 ILE A C 1
ATOM 641 O O . ILE A 1 82 ? 0.374 4.103 -6.191 1.00 87.25 82 ILE A O 1
ATOM 645 N N . THR A 1 83 ? 2.202 5.229 -5.482 1.00 87.81 83 THR A N 1
ATOM 646 C CA . THR A 1 83 ? 2.793 5.441 -6.804 1.00 87.81 83 THR A CA 1
ATOM 647 C C . THR A 1 83 ? 3.935 4.440 -6.993 1.00 87.81 83 THR A C 1
ATOM 649 O O . THR A 1 83 ? 4.896 4.457 -6.210 1.00 87.81 83 THR A O 1
ATOM 652 N N . PRO A 1 84 ? 3.841 3.537 -7.983 1.00 87.56 84 PRO A N 1
ATOM 653 C CA . PRO A 1 84 ? 4.907 2.612 -8.311 1.00 87.56 84 PRO A CA 1
ATOM 654 C C . PRO A 1 84 ? 6.011 3.317 -9.110 1.00 87.56 84 PRO A C 1
ATOM 656 O O . PRO A 1 84 ? 5.733 4.068 -10.041 1.00 87.56 84 PRO A O 1
ATOM 659 N N . GLY A 1 85 ? 7.264 3.009 -8.784 1.00 86.75 85 GLY A N 1
ATOM 660 C CA . GLY A 1 85 ? 8.446 3.379 -9.561 1.00 86.75 85 GLY A CA 1
ATOM 661 C C . GLY A 1 85 ? 9.163 2.144 -10.103 1.00 86.75 85 GLY A C 1
ATOM 662 O O . GLY A 1 85 ? 8.847 1.008 -9.739 1.00 86.75 85 GLY A O 1
ATOM 663 N N . ILE A 1 86 ? 10.147 2.356 -10.974 1.00 88.44 86 ILE A N 1
ATOM 664 C CA . ILE A 1 86 ? 11.004 1.290 -11.505 1.00 88.44 86 ILE A CA 1
ATOM 665 C C . ILE A 1 86 ? 12.365 1.363 -10.817 1.00 88.44 86 ILE A C 1
ATOM 667 O O . ILE A 1 86 ? 13.023 2.402 -10.844 1.00 88.44 86 ILE A O 1
ATOM 671 N N . ASN A 1 87 ? 12.793 0.264 -10.197 1.00 87.12 87 ASN A N 1
ATOM 672 C CA . ASN A 1 87 ? 14.124 0.179 -9.598 1.00 87.12 87 ASN A CA 1
ATOM 673 C C . ASN A 1 87 ? 15.216 -0.112 -10.654 1.00 87.12 87 ASN A C 1
ATOM 675 O O . ASN A 1 87 ? 14.938 -0.351 -11.828 1.00 87.12 87 ASN A O 1
ATOM 679 N N . SER A 1 88 ? 16.479 -0.155 -10.223 1.00 88.50 88 SER A N 1
ATOM 680 C CA . SER A 1 88 ? 17.631 -0.482 -11.080 1.00 88.50 88 SER A CA 1
ATOM 681 C C . SER A 1 88 ? 17.575 -1.873 -11.726 1.00 88.50 88 SER A C 1
ATOM 683 O O . SER A 1 88 ? 18.267 -2.119 -12.707 1.00 88.50 88 SER A O 1
ATOM 685 N N . GLU A 1 89 ? 16.762 -2.781 -11.186 1.00 89.69 89 GLU A N 1
ATOM 686 C CA . GLU A 1 89 ? 16.541 -4.141 -11.693 1.00 89.69 89 GLU A CA 1
ATOM 687 C C . GLU A 1 89 ? 15.301 -4.224 -12.601 1.00 89.69 89 GLU A C 1
ATOM 689 O O . GLU A 1 89 ? 14.779 -5.308 -12.860 1.00 89.69 89 GLU A O 1
ATOM 694 N N . ASN A 1 90 ? 14.792 -3.078 -13.066 1.00 86.88 90 ASN A N 1
ATOM 695 C CA . ASN A 1 90 ? 13.620 -2.971 -13.933 1.00 86.88 90 ASN A CA 1
ATOM 696 C C . ASN A 1 90 ? 12.341 -3.608 -13.340 1.00 86.88 90 ASN A C 1
ATOM 698 O O . ASN A 1 90 ? 11.460 -4.076 -14.065 1.00 86.88 90 ASN A O 1
ATOM 702 N N . THR A 1 91 ? 12.237 -3.630 -12.010 1.00 88.12 91 THR A N 1
ATOM 703 C CA . THR A 1 91 ? 11.099 -4.166 -11.251 1.00 88.12 91 THR A CA 1
ATOM 704 C C . THR A 1 91 ? 10.256 -3.025 -10.684 1.00 88.12 91 THR A C 1
ATOM 706 O O . THR A 1 91 ? 10.800 -2.028 -10.202 1.00 88.12 91 THR A O 1
ATOM 709 N N . LYS A 1 92 ? 8.924 -3.178 -10.705 1.00 88.44 92 LYS A N 1
ATOM 710 C CA . LYS A 1 92 ? 7.999 -2.224 -10.079 1.00 88.44 92 LYS A CA 1
ATOM 711 C C . LYS A 1 92 ? 8.077 -2.313 -8.554 1.00 88.44 92 LYS A C 1
ATOM 713 O O . LYS A 1 92 ? 7.774 -3.359 -7.972 1.00 88.44 92 LYS A O 1
ATOM 718 N N . VAL A 1 93 ? 8.426 -1.204 -7.915 1.00 91.81 93 VAL A N 1
ATOM 719 C CA . VAL A 1 93 ? 8.523 -1.065 -6.456 1.00 91.81 93 VAL A CA 1
ATOM 720 C C . VAL A 1 93 ? 7.734 0.146 -5.968 1.00 91.81 93 VAL A C 1
ATOM 722 O O . VAL A 1 93 ? 7.369 1.016 -6.754 1.00 91.81 93 VAL A O 1
ATOM 725 N N . VAL A 1 94 ? 7.456 0.202 -4.671 1.00 89.44 94 VAL A N 1
ATOM 726 C CA . VAL A 1 94 ? 6.827 1.360 -4.027 1.00 89.44 94 VAL A CA 1
ATOM 727 C C . VAL A 1 94 ? 7.794 2.547 -4.036 1.00 89.44 94 VAL A C 1
ATOM 729 O O . VAL A 1 94 ? 8.802 2.523 -3.339 1.00 89.44 94 VAL A O 1
ATOM 732 N N . GLU A 1 95 ? 7.479 3.605 -4.780 1.00 86.50 95 GLU A N 1
ATOM 733 C CA . GLU A 1 95 ? 8.288 4.832 -4.792 1.00 86.50 95 GLU A CA 1
ATOM 734 C C . GLU A 1 95 ? 7.757 5.861 -3.794 1.00 86.50 95 GLU A C 1
ATOM 736 O O . GLU A 1 95 ? 8.513 6.423 -3.001 1.00 86.50 95 GLU A O 1
ATOM 741 N N . SER A 1 96 ? 6.445 6.101 -3.827 1.00 84.62 96 SER A N 1
ATOM 742 C CA . SER A 1 96 ? 5.777 7.085 -2.976 1.00 84.62 96 SER A CA 1
ATOM 743 C C . SER A 1 96 ? 4.479 6.529 -2.407 1.00 84.62 96 SER A C 1
ATOM 745 O O . SER A 1 96 ? 3.770 5.771 -3.069 1.00 84.62 96 SER A O 1
ATOM 747 N N . VAL A 1 97 ? 4.169 6.926 -1.172 1.00 86.81 97 VAL A N 1
ATOM 748 C CA . VAL A 1 97 ? 2.938 6.559 -0.467 1.00 86.81 97 VAL A CA 1
ATOM 749 C C . VAL A 1 97 ? 2.307 7.821 0.106 1.00 86.81 97 VAL A C 1
ATOM 751 O O . VAL A 1 97 ? 2.962 8.580 0.819 1.00 86.81 97 VAL A O 1
ATOM 754 N N . PHE A 1 98 ? 1.030 8.023 -0.186 1.00 83.25 98 PHE A N 1
ATOM 755 C CA . PHE A 1 98 ? 0.206 9.091 0.359 1.00 83.25 98 PHE A CA 1
ATOM 756 C C . PHE A 1 98 ? -0.877 8.486 1.261 1.00 83.25 98 PHE A C 1
ATOM 758 O O . PHE A 1 98 ? -1.564 7.548 0.865 1.00 83.25 98 PHE A O 1
ATOM 765 N N . SER A 1 99 ? -1.016 8.998 2.486 1.00 78.44 99 SER A N 1
ATOM 766 C CA . SER A 1 99 ? -2.058 8.579 3.437 1.00 78.44 99 SER A CA 1
ATOM 767 C C . SER A 1 99 ? -3.189 9.603 3.437 1.00 78.44 99 SER A C 1
ATOM 769 O O . SER A 1 99 ? -2.914 10.802 3.458 1.00 78.44 99 SER A O 1
ATOM 771 N N . THR A 1 100 ? -4.441 9.134 3.424 1.00 65.00 100 THR A N 1
ATOM 772 C CA . THR A 1 100 ? -5.655 9.981 3.444 1.00 65.00 100 THR A CA 1
ATOM 773 C C . THR A 1 100 ? -6.285 10.057 4.834 1.00 65.00 100 THR A C 1
ATOM 775 O O . THR A 1 100 ? -6.161 9.073 5.600 1.00 65.00 100 THR A O 1
#